Protein AF-A0A2D6D0C4-F1 (afdb_monomer_lite)

Structure (mmCIF, N/CA/C/O backbone):
data_AF-A0A2D6D0C4-F1
#
_entry.id   AF-A0A2D6D0C4-F1
#
loop_
_atom_site.group_PDB
_atom_site.id
_atom_site.type_symbol
_atom_site.label_atom_id
_atom_site.label_alt_id
_atom_site.label_comp_id
_atom_site.label_asym_id
_atom_site.label_entity_id
_atom_site.label_seq_id
_atom_site.pdbx_PDB_ins_code
_atom_site.Cartn_x
_atom_site.Cartn_y
_atom_site.Cartn_z
_atom_site.occupancy
_atom_site.B_iso_or_equiv
_atom_site.auth_seq_id
_atom_site.auth_comp_id
_atom_site.auth_asym_id
_atom_site.auth_atom_id
_atom_site.pdbx_PDB_model_num
ATOM 1 N N . TYR A 1 1 ? 7.886 -15.030 -20.365 1.00 55.47 1 TYR A N 1
ATOM 2 C CA . TYR A 1 1 ? 7.040 -13.820 -20.250 1.00 55.47 1 TYR A CA 1
ATOM 3 C C . TYR A 1 1 ? 5.553 -14.144 -20.067 1.00 55.47 1 TYR A C 1
ATOM 5 O O . TYR A 1 1 ? 5.010 -13.792 -19.03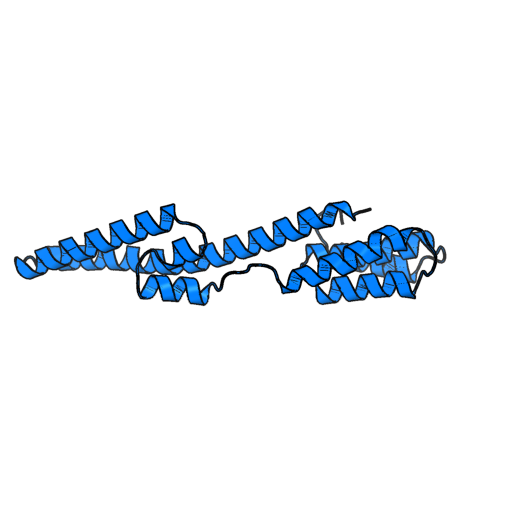0 1.00 55.47 1 TYR A O 1
ATOM 13 N N . ARG A 1 2 ? 4.890 -14.878 -20.984 1.00 70.38 2 ARG A N 1
ATOM 14 C CA . ARG A 1 2 ? 3.448 -15.230 -20.872 1.00 70.38 2 ARG A CA 1
ATOM 15 C C . ARG A 1 2 ? 3.051 -15.981 -19.589 1.00 70.38 2 ARG A C 1
ATOM 17 O O . ARG A 1 2 ? 1.933 -15.834 -19.118 1.00 70.38 2 ARG A O 1
ATOM 24 N N . LEU A 1 3 ? 3.984 -16.724 -18.994 1.00 75.19 3 LEU A N 1
ATOM 25 C CA . LEU A 1 3 ? 3.793 -17.438 -17.725 1.00 75.19 3 LEU A CA 1
ATOM 26 C C . LEU A 1 3 ? 3.877 -16.537 -16.477 1.00 75.19 3 LEU A C 1
ATOM 28 O O . LEU A 1 3 ? 3.871 -17.046 -15.364 1.00 75.19 3 LEU A O 1
ATOM 32 N N . ARG A 1 4 ? 4.003 -15.209 -16.638 1.00 78.62 4 ARG A N 1
ATOM 33 C CA . ARG A 1 4 ? 4.213 -14.223 -15.556 1.00 78.62 4 ARG A CA 1
ATOM 34 C C . ARG A 1 4 ? 5.47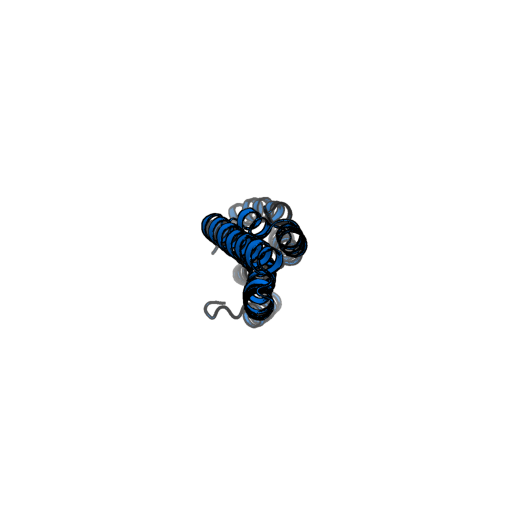4 -14.437 -14.706 1.00 78.62 4 ARG A C 1
ATOM 36 O O . ARG A 1 4 ? 5.708 -13.685 -13.764 1.00 78.62 4 ARG A O 1
ATOM 43 N N . ASP A 1 5 ? 6.331 -15.387 -15.073 1.00 84.88 5 ASP A N 1
ATOM 44 C CA . ASP A 1 5 ? 7.696 -15.468 -14.565 1.00 84.88 5 ASP A CA 1
ATOM 45 C C . ASP A 1 5 ? 8.572 -14.426 -15.272 1.00 84.88 5 ASP A C 1
ATOM 47 O O . ASP A 1 5 ? 9.200 -14.673 -16.308 1.00 84.88 5 ASP A O 1
ATOM 51 N N . TYR A 1 6 ? 8.552 -13.215 -14.724 1.00 85.50 6 TYR A N 1
ATOM 52 C CA . TYR A 1 6 ? 9.319 -12.087 -15.239 1.00 85.50 6 TYR A CA 1
ATOM 53 C C . TYR A 1 6 ? 10.813 -12.171 -14.896 1.00 85.50 6 TYR A C 1
ATOM 55 O O . TYR A 1 6 ? 11.609 -11.453 -15.498 1.00 85.50 6 TYR A O 1
ATOM 63 N N . VAL A 1 7 ? 11.221 -13.020 -13.946 1.00 77.69 7 VAL A N 1
ATOM 64 C CA . VAL A 1 7 ? 12.640 -13.176 -13.592 1.00 77.69 7 VAL A CA 1
ATOM 65 C C . VAL A 1 7 ? 13.321 -14.042 -14.641 1.00 77.69 7 VAL A C 1
ATOM 67 O O . VAL A 1 7 ? 14.257 -13.582 -15.295 1.00 77.69 7 VAL A O 1
ATOM 70 N N . THR A 1 8 ? 12.786 -15.238 -14.877 1.00 81.25 8 THR A N 1
ATOM 71 C CA . THR A 1 8 ? 13.298 -16.154 -15.901 1.00 81.25 8 THR A CA 1
ATOM 72 C C . THR A 1 8 ? 13.200 -15.529 -17.290 1.00 81.25 8 THR A C 1
ATOM 74 O O . THR A 1 8 ? 14.155 -15.579 -18.061 1.00 81.25 8 THR A O 1
ATOM 77 N N . ALA A 1 9 ? 12.091 -14.844 -17.592 1.00 80.31 9 ALA A N 1
ATOM 78 C CA . ALA A 1 9 ? 11.928 -14.154 -18.871 1.00 80.31 9 ALA A CA 1
ATOM 79 C C . ALA A 1 9 ? 12.965 -13.042 -19.092 1.00 80.31 9 ALA A C 1
ATOM 81 O O . ALA A 1 9 ? 13.477 -12.900 -20.199 1.00 80.31 9 ALA A O 1
ATOM 82 N N . ALA A 1 10 ? 13.304 -12.272 -18.051 1.00 77.62 10 ALA A N 1
ATOM 83 C CA . ALA A 1 10 ? 14.339 -11.246 -18.160 1.00 77.62 10 ALA A CA 1
ATOM 84 C C . ALA A 1 10 ? 15.726 -11.850 -18.431 1.00 77.62 10 ALA A C 1
ATOM 86 O O . ALA A 1 10 ? 16.501 -11.251 -19.176 1.00 77.62 10 ALA A O 1
ATOM 87 N N . GLY A 1 11 ? 16.018 -13.021 -17.851 1.00 75.56 11 GLY A N 1
ATOM 88 C CA . GLY A 1 11 ? 17.236 -13.787 -18.126 1.00 75.56 11 GLY A CA 1
ATOM 89 C C . GLY A 1 11 ? 17.297 -14.255 -19.579 1.00 75.56 11 GLY A C 1
ATOM 90 O O . GLY A 1 11 ? 18.221 -13.886 -20.296 1.00 75.56 11 GLY A O 1
ATOM 91 N N . GLN A 1 12 ? 16.250 -14.945 -20.043 1.00 83.38 12 GLN A N 1
ATOM 92 C CA . GLN A 1 12 ? 16.142 -15.439 -21.423 1.00 83.38 12 GLN A CA 1
ATOM 93 C C . GLN A 1 12 ? 16.292 -14.317 -22.454 1.00 83.38 12 GLN A C 1
ATOM 95 O O . GLN A 1 12 ? 17.002 -14.459 -23.445 1.00 83.38 12 GLN A O 1
ATOM 100 N N . TRP A 1 13 ? 15.665 -13.165 -22.214 1.00 81.75 13 TRP A N 1
ATOM 101 C CA . TRP A 1 13 ? 15.834 -12.008 -23.088 1.00 81.75 13 TRP A CA 1
ATOM 102 C C . TRP A 1 13 ? 17.245 -11.426 -23.045 1.00 81.75 13 TRP A C 1
ATOM 104 O O . TRP A 1 13 ? 17.742 -10.987 -24.075 1.00 81.75 13 TRP A O 1
ATOM 114 N N . GLY A 1 14 ? 17.914 -11.447 -21.891 1.00 73.88 14 GLY A N 1
ATOM 115 C CA . GLY A 1 14 ? 19.320 -11.052 -21.786 1.00 73.88 14 GLY A CA 1
ATOM 116 C C . GLY A 1 14 ? 20.257 -11.947 -22.599 1.00 73.88 14 GLY A C 1
ATOM 117 O O . GLY A 1 14 ? 21.252 -11.462 -23.135 1.00 73.88 14 GLY A O 1
ATOM 118 N N . ASP A 1 15 ? 19.937 -13.231 -22.732 1.00 78.25 15 ASP A N 1
ATOM 119 C CA . ASP A 1 15 ? 20.699 -14.162 -23.568 1.00 78.25 15 ASP A CA 1
ATOM 120 C C . ASP A 1 15 ? 20.459 -13.897 -25.058 1.00 78.25 15 ASP A C 1
ATOM 122 O O . ASP A 1 15 ? 21.405 -13.875 -25.843 1.00 78.25 15 ASP A O 1
ATOM 126 N N . VAL A 1 16 ? 19.216 -13.588 -25.443 1.00 79.62 16 VAL A N 1
ATOM 127 C CA . VAL A 1 16 ? 18.857 -13.206 -26.821 1.00 79.62 16 VAL A CA 1
ATOM 128 C C . VAL A 1 16 ? 19.556 -11.913 -27.248 1.00 79.62 16 VAL A C 1
ATOM 130 O O . VAL A 1 16 ? 20.140 -11.868 -28.325 1.00 79.62 16 VAL A O 1
ATOM 133 N N . VAL A 1 17 ? 19.575 -10.883 -26.394 1.00 79.88 17 VAL A N 1
ATOM 134 C CA . VAL A 1 17 ? 20.280 -9.616 -26.682 1.00 79.88 17 VAL A CA 1
ATOM 135 C C . VAL A 1 17 ? 21.773 -9.841 -26.952 1.00 79.88 17 VAL A C 1
ATOM 137 O O . VAL A 1 17 ? 22.360 -9.114 -27.744 1.00 79.88 17 VAL A O 1
ATOM 140 N N . ARG A 1 18 ? 22.396 -10.832 -26.300 1.00 77.56 18 ARG A N 1
ATOM 141 C CA . ARG A 1 18 ? 23.836 -11.118 -26.424 1.00 77.56 18 ARG A CA 1
ATOM 142 C C . ARG A 1 18 ? 24.198 -12.051 -27.579 1.00 77.56 18 ARG A C 1
ATOM 144 O O . ARG A 1 18 ? 25.353 -12.060 -27.984 1.00 77.56 18 ARG A O 1
ATOM 151 N N . SER A 1 19 ? 23.256 -12.866 -28.048 1.00 74.38 19 SER A N 1
ATOM 152 C CA . SER A 1 19 ? 23.515 -13.952 -29.007 1.00 74.38 19 SER A CA 1
ATOM 153 C C . SER A 1 19 ? 23.048 -13.655 -30.427 1.00 74.38 19 SER A C 1
ATOM 155 O O . SER A 1 19 ? 23.498 -14.314 -31.360 1.00 74.38 19 SER A O 1
ATOM 157 N N . VAL A 1 20 ? 22.137 -12.698 -30.608 1.00 74.38 20 VAL A N 1
ATOM 158 C CA . VAL A 1 20 ? 21.529 -12.437 -31.911 1.00 74.38 20 VAL A CA 1
ATOM 159 C C . VAL A 1 20 ? 22.242 -11.290 -32.625 1.00 74.38 20 VAL A C 1
ATOM 161 O O . VAL A 1 20 ? 22.230 -10.163 -32.147 1.00 74.38 20 VAL A O 1
ATOM 164 N N . GLU A 1 21 ? 22.796 -11.573 -33.808 1.00 66.00 21 GLU A N 1
ATOM 165 C CA . GLU A 1 21 ? 23.397 -10.566 -34.708 1.00 66.00 21 GLU A CA 1
ATOM 166 C C . GLU A 1 21 ? 22.353 -9.644 -35.353 1.00 66.00 21 GLU A C 1
ATOM 168 O O . GLU A 1 21 ? 22.665 -8.551 -35.817 1.00 66.00 21 GLU A O 1
ATOM 173 N N . ARG A 1 22 ? 21.088 -10.079 -35.397 1.00 70.38 22 ARG A N 1
ATOM 174 C CA . ARG A 1 22 ? 19.989 -9.270 -35.920 1.00 70.38 22 ARG A CA 1
ATOM 175 C C . ARG A 1 22 ? 19.495 -8.252 -34.888 1.00 70.38 22 ARG A C 1
ATOM 177 O O . ARG A 1 22 ? 18.797 -8.587 -33.927 1.00 70.38 22 ARG A O 1
ATOM 184 N N . ASP A 1 23 ? 19.756 -6.984 -35.177 1.00 74.81 23 ASP A N 1
ATOM 185 C CA . ASP A 1 23 ? 19.384 -5.849 -34.327 1.00 74.81 23 ASP A CA 1
ATOM 186 C C . ASP A 1 23 ? 17.880 -5.734 -34.016 1.00 74.81 23 ASP A C 1
ATOM 188 O O . ASP A 1 23 ? 17.505 -5.123 -33.022 1.00 74.81 23 ASP A O 1
ATOM 192 N N . ASP A 1 24 ? 16.976 -6.248 -34.859 1.00 77.00 24 ASP A N 1
ATOM 193 C CA . ASP A 1 24 ? 15.519 -6.202 -34.618 1.00 77.00 24 ASP A CA 1
ATOM 194 C C . ASP A 1 24 ? 15.081 -7.111 -33.463 1.00 77.00 24 ASP A C 1
ATOM 196 O O . ASP A 1 24 ? 14.342 -6.684 -32.572 1.00 77.00 24 ASP A O 1
ATOM 200 N N . ILE A 1 25 ? 15.595 -8.338 -33.429 1.00 81.62 25 ILE A N 1
ATOM 201 C CA . ILE A 1 25 ? 15.319 -9.303 -32.362 1.00 81.62 25 ILE A CA 1
ATOM 202 C C . ILE A 1 25 ? 16.002 -8.867 -31.060 1.00 81.62 25 ILE A C 1
ATOM 204 O O . ILE A 1 25 ? 15.377 -8.906 -29.996 1.00 81.62 25 ILE A O 1
ATOM 208 N N . ALA A 1 26 ? 17.253 -8.399 -31.135 1.00 83.94 26 ALA A N 1
ATOM 209 C CA . ALA A 1 26 ? 17.975 -7.879 -29.975 1.00 83.94 26 ALA A CA 1
ATOM 210 C C . ALA A 1 26 ? 17.254 -6.664 -29.360 1.00 83.94 26 ALA A C 1
ATOM 212 O O . ALA A 1 26 ? 17.079 -6.582 -28.142 1.00 83.94 26 ALA A O 1
ATOM 213 N N . GLN A 1 27 ? 16.735 -5.760 -30.194 1.00 84.06 27 GLN A N 1
ATOM 214 C CA . GLN A 1 27 ? 15.955 -4.614 -29.739 1.00 84.06 27 GLN A CA 1
ATOM 215 C C . GLN A 1 27 ? 14.645 -5.029 -29.050 1.00 84.06 27 GLN A C 1
ATOM 217 O O . GLN A 1 27 ? 14.334 -4.519 -27.968 1.00 84.06 27 GLN A O 1
ATOM 222 N N . ALA A 1 28 ? 13.883 -5.956 -29.638 1.00 85.06 28 ALA A N 1
ATOM 223 C CA . ALA A 1 28 ? 12.642 -6.457 -29.044 1.00 85.06 28 ALA A CA 1
ATOM 224 C C . ALA A 1 28 ? 12.893 -7.162 -27.699 1.00 85.06 28 ALA A C 1
ATOM 226 O O . ALA A 1 28 ? 12.157 -6.947 -26.735 1.00 85.06 28 ALA A O 1
ATOM 227 N N . ALA A 1 29 ? 13.970 -7.944 -27.597 1.00 87.44 29 ALA A N 1
ATOM 228 C CA . ALA A 1 29 ? 14.370 -8.594 -26.354 1.00 87.44 29 ALA A CA 1
ATOM 229 C C . ALA A 1 29 ? 14.765 -7.572 -25.271 1.00 87.44 29 ALA A C 1
ATOM 231 O O . ALA A 1 29 ? 14.336 -7.688 -24.121 1.00 87.44 29 ALA A O 1
ATOM 232 N N . GLN A 1 30 ? 15.511 -6.525 -25.633 1.00 89.19 30 GLN A N 1
ATOM 233 C CA . GLN A 1 30 ? 15.880 -5.448 -24.711 1.00 89.19 30 GLN A CA 1
ATOM 234 C C . GLN A 1 30 ? 14.649 -4.656 -24.229 1.00 89.19 30 GLN A C 1
ATOM 236 O O . GLN A 1 30 ? 14.553 -4.325 -23.045 1.00 89.19 30 GLN A O 1
ATOM 241 N N . TYR A 1 31 ? 13.669 -4.422 -25.107 1.00 90.31 31 TYR A N 1
ATOM 242 C CA . TYR A 1 31 ? 12.378 -3.843 -24.725 1.00 90.31 31 TYR A CA 1
ATOM 243 C C . TYR A 1 31 ? 11.584 -4.769 -23.793 1.00 90.31 31 TYR A C 1
ATOM 245 O O . TYR A 1 31 ? 11.045 -4.324 -22.779 1.00 90.31 31 TYR A O 1
ATOM 253 N N . GLY A 1 32 ? 11.601 -6.077 -24.058 1.00 90.19 32 GLY A N 1
ATOM 254 C CA . GLY A 1 32 ? 11.069 -7.091 -23.153 1.00 90.19 32 GLY A CA 1
ATOM 255 C C . GLY A 1 32 ? 1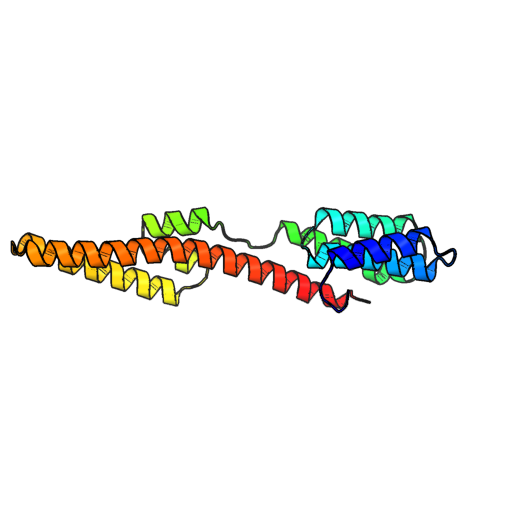1.665 -6.971 -21.748 1.00 90.19 32 GLY A C 1
ATOM 256 O O . GLY A 1 32 ? 10.929 -6.882 -20.765 1.00 90.19 32 GLY A O 1
ATOM 257 N N . ARG A 1 33 ? 12.994 -6.880 -21.611 1.00 91.50 33 ARG A N 1
ATOM 258 C CA . ARG A 1 33 ? 13.646 -6.738 -20.291 1.00 91.50 33 ARG A CA 1
ATOM 259 C C . ARG A 1 33 ? 13.102 -5.548 -19.493 1.00 91.50 33 ARG A C 1
ATOM 261 O O . ARG A 1 33 ? 12.888 -5.686 -18.285 1.00 91.50 33 ARG A O 1
ATOM 268 N N . ALA A 1 34 ? 12.806 -4.428 -20.157 1.00 93.06 34 ALA A N 1
ATOM 269 C CA . ALA A 1 34 ? 12.131 -3.299 -19.522 1.00 93.06 34 ALA A CA 1
ATOM 270 C C . ALA A 1 34 ? 10.726 -3.674 -19.020 1.00 93.06 34 ALA A C 1
ATOM 272 O O . ALA A 1 34 ? 10.413 -3.419 -17.857 1.00 93.06 34 ALA A O 1
ATOM 273 N N . TRP A 1 35 ? 9.911 -4.352 -19.832 1.00 93.94 35 TRP A N 1
ATOM 274 C CA . TRP A 1 35 ? 8.591 -4.854 -19.427 1.00 93.94 35 TRP A CA 1
ATOM 275 C C . TRP A 1 35 ? 8.638 -5.812 -18.240 1.00 93.94 35 TRP A C 1
ATOM 277 O O . TRP A 1 35 ? 7.831 -5.698 -17.317 1.00 93.94 35 TRP A O 1
ATOM 287 N N . CYS A 1 36 ? 9.626 -6.703 -18.186 1.00 93.12 36 CYS A N 1
ATOM 288 C CA . CYS A 1 36 ? 9.848 -7.537 -17.007 1.00 93.12 36 CYS A CA 1
ATOM 289 C C . CYS A 1 36 ? 10.082 -6.700 -15.742 1.00 93.12 36 CYS A C 1
ATOM 291 O O . CYS A 1 36 ? 9.507 -6.994 -14.692 1.00 93.12 36 CYS A O 1
ATOM 293 N N . ALA A 1 37 ? 10.890 -5.641 -15.828 1.00 93.94 37 ALA A N 1
ATOM 294 C CA . ALA A 1 37 ? 11.108 -4.735 -14.704 1.00 93.94 37 ALA A CA 1
ATOM 295 C C . ALA A 1 37 ? 9.835 -3.946 -14.332 1.00 93.94 37 ALA A C 1
ATOM 297 O O . ALA A 1 37 ? 9.566 -3.767 -13.142 1.00 93.94 37 ALA A O 1
ATOM 298 N N . ILE A 1 38 ? 9.014 -3.540 -15.312 1.00 94.94 38 ILE A N 1
ATOM 299 C CA . ILE A 1 38 ? 7.712 -2.877 -15.096 1.00 94.94 38 ILE A CA 1
ATOM 300 C C . ILE A 1 38 ? 6.759 -3.788 -14.317 1.00 94.94 38 ILE A C 1
ATOM 302 O O . ILE A 1 38 ? 6.228 -3.378 -13.285 1.00 94.94 38 ILE A O 1
ATOM 306 N N . HIS A 1 39 ? 6.582 -5.043 -14.739 1.00 93.19 39 HIS A N 1
ATOM 307 C CA . HIS A 1 39 ? 5.698 -5.980 -14.035 1.00 93.19 39 HIS A CA 1
ATOM 308 C C . HIS A 1 39 ? 6.197 -6.338 -12.634 1.00 93.19 39 HIS A C 1
ATOM 310 O O . HIS A 1 39 ? 5.395 -6.571 -11.729 1.00 93.19 39 HIS A O 1
ATOM 316 N N . ARG A 1 40 ? 7.518 -6.321 -12.428 1.00 93.31 40 ARG A N 1
ATOM 317 C CA . ARG A 1 40 ? 8.148 -6.456 -11.105 1.00 93.31 40 ARG A CA 1
ATOM 318 C C . ARG A 1 40 ? 8.136 -5.161 -10.292 1.00 93.31 40 ARG A C 1
ATOM 320 O O . ARG A 1 40 ? 8.571 -5.171 -9.143 1.00 93.31 40 ARG A O 1
ATOM 327 N N . ARG A 1 41 ? 7.636 -4.057 -10.861 1.00 93.50 41 ARG A N 1
ATOM 328 C CA . ARG A 1 41 ? 7.530 -2.724 -10.241 1.00 93.50 41 ARG A CA 1
ATOM 329 C C . ARG A 1 41 ? 8.871 -2.131 -9.832 1.00 93.50 41 ARG A C 1
ATOM 331 O O . ARG A 1 41 ? 8.965 -1.326 -8.905 1.00 93.50 41 ARG A O 1
ATOM 338 N N . GLN A 1 42 ? 9.914 -2.534 -10.542 1.00 94.25 42 GLN A N 1
ATOM 339 C CA . GLN A 1 42 ? 11.271 -2.036 -10.392 1.00 94.25 42 GLN A CA 1
ATOM 340 C C . GLN A 1 42 ? 11.434 -0.815 -11.299 1.00 94.25 42 GLN A C 1
ATOM 342 O O . GLN A 1 42 ? 12.122 -0.870 -12.315 1.00 94.25 42 GLN A O 1
ATOM 347 N N . TRP A 1 43 ? 10.755 0.285 -10.958 1.00 94.25 43 TRP A N 1
ATOM 348 C CA . TRP A 1 43 ? 10.675 1.484 -11.806 1.00 94.25 43 TRP A CA 1
ATOM 349 C C . TRP A 1 43 ? 12.040 2.052 -12.212 1.00 94.25 43 TRP A C 1
ATOM 351 O O . TRP A 1 43 ? 12.205 2.356 -13.393 1.00 94.25 43 TRP A O 1
ATOM 361 N N . PRO A 1 44 ? 13.044 2.155 -11.314 1.00 94.38 44 PRO A N 1
ATOM 362 C CA . PRO A 1 44 ? 14.376 2.605 -11.708 1.00 94.38 44 PRO A CA 1
ATOM 363 C C . PRO A 1 44 ? 15.004 1.685 -12.758 1.00 94.38 44 PRO A C 1
ATOM 365 O O . PRO A 1 44 ? 15.419 2.161 -13.809 1.00 94.38 44 PRO A O 1
ATOM 368 N N . SER A 1 45 ? 14.983 0.368 -12.527 1.00 93.31 45 SER A N 1
ATOM 369 C CA . SER A 1 45 ? 15.516 -0.622 -13.468 1.00 93.31 45 SER A CA 1
ATOM 370 C C . SER A 1 45 ? 14.787 -0.587 -14.810 1.00 93.31 45 SER A C 1
ATOM 372 O O . SER A 1 45 ? 15.436 -0.596 -15.846 1.00 93.31 45 SER A O 1
ATOM 374 N N . ALA A 1 46 ? 13.456 -0.469 -14.811 1.00 94.69 46 ALA A N 1
ATOM 375 C CA . ALA A 1 46 ? 12.669 -0.344 -16.036 1.00 94.69 46 ALA A CA 1
ATOM 376 C C . ALA A 1 46 ? 13.088 0.878 -16.863 1.00 94.69 46 ALA A C 1
ATOM 378 O O . ALA A 1 46 ? 13.281 0.772 -18.072 1.00 94.69 46 ALA A O 1
ATOM 379 N N . ARG A 1 47 ? 13.285 2.032 -16.211 1.00 94.56 47 ARG A N 1
ATOM 380 C CA . ARG A 1 47 ? 13.747 3.256 -16.879 1.00 94.56 47 ARG A CA 1
ATOM 381 C C . ARG A 1 47 ? 15.155 3.098 -17.452 1.00 94.56 47 ARG A C 1
ATOM 383 O O . ARG A 1 47 ? 15.389 3.548 -18.568 1.00 94.56 47 ARG A O 1
ATOM 390 N N . GLU A 1 48 ? 16.067 2.452 -16.730 1.00 93.75 48 GLU A N 1
ATOM 391 C CA . GLU A 1 48 ? 17.419 2.175 -17.233 1.00 93.75 48 GLU A CA 1
ATOM 392 C C . GLU A 1 48 ? 17.408 1.222 -18.435 1.00 93.75 48 GLU A C 1
ATOM 394 O O . GLU A 1 48 ? 18.079 1.484 -19.433 1.00 93.75 48 GLU A O 1
ATOM 399 N N . GLU A 1 49 ? 16.598 0.159 -18.401 1.00 91.75 49 GLU A N 1
ATOM 400 C CA . GLU A 1 49 ? 16.477 -0.750 -19.546 1.00 91.75 49 GLU A CA 1
ATOM 401 C C . GLU A 1 49 ? 15.862 -0.058 -20.775 1.00 91.75 49 GLU A C 1
ATOM 403 O O . GLU A 1 49 ? 16.319 -0.308 -21.889 1.00 91.75 49 GLU A O 1
ATOM 408 N N . LEU A 1 50 ? 14.905 0.864 -20.595 1.00 91.50 50 LEU A N 1
ATOM 409 C CA . LEU A 1 50 ? 14.362 1.682 -21.691 1.00 91.50 50 LEU A CA 1
ATOM 410 C C . LEU A 1 50 ? 15.384 2.670 -22.258 1.00 91.50 50 LEU A C 1
ATOM 412 O O . LEU A 1 50 ? 15.481 2.806 -23.474 1.00 91.50 50 LEU A O 1
ATOM 416 N N . LYS A 1 51 ? 16.183 3.328 -21.407 1.00 91.38 51 LYS A N 1
ATOM 417 C CA . LYS A 1 51 ? 17.287 4.182 -21.877 1.00 91.38 51 LYS A CA 1
ATOM 418 C C . LYS A 1 51 ? 18.285 3.378 -22.710 1.00 91.38 51 LYS A C 1
ATOM 420 O O . LYS A 1 51 ? 18.732 3.861 -23.746 1.00 91.38 51 LYS A O 1
ATOM 425 N N . ARG A 1 52 ? 18.588 2.136 -22.305 1.00 89.38 52 ARG A N 1
ATOM 426 C CA . ARG A 1 52 ? 19.423 1.217 -23.093 1.00 89.38 52 ARG A CA 1
ATOM 427 C C . ARG A 1 52 ? 18.823 0.904 -24.464 1.00 89.38 52 ARG A C 1
ATOM 429 O O . ARG A 1 52 ? 19.583 0.860 -25.422 1.00 89.38 52 ARG A O 1
ATOM 436 N N . VAL A 1 53 ? 17.498 0.749 -24.590 1.00 88.19 53 VAL A N 1
ATOM 437 C CA . VAL A 1 53 ? 16.850 0.577 -25.910 1.00 88.19 53 VAL A CA 1
ATOM 438 C C . VAL A 1 53 ? 17.157 1.768 -26.823 1.00 88.19 53 VAL A C 1
ATOM 440 O O . VAL A 1 53 ? 17.537 1.564 -27.971 1.00 88.19 53 VAL A O 1
ATOM 443 N N . THR A 1 54 ? 17.027 3.001 -26.320 1.00 85.81 54 THR A N 1
ATOM 444 C CA . THR A 1 54 ? 17.288 4.218 -27.111 1.00 85.81 54 THR A CA 1
ATOM 445 C C . THR A 1 54 ? 18.768 4.383 -27.468 1.00 85.81 54 THR A C 1
ATOM 447 O O . THR A 1 54 ? 19.076 4.847 -28.561 1.00 85.81 54 THR A O 1
ATOM 450 N N . LEU A 1 55 ? 19.681 4.006 -26.567 1.00 85.94 55 LEU A N 1
ATOM 451 C CA . LEU A 1 55 ? 21.128 4.128 -26.781 1.00 85.94 55 LEU A CA 1
ATOM 452 C C . LEU A 1 55 ? 21.685 3.072 -27.742 1.00 85.94 55 LEU A C 1
ATOM 454 O O . LEU A 1 55 ? 22.511 3.400 -28.586 1.00 85.94 55 LEU A O 1
ATOM 458 N N . LEU A 1 56 ? 21.254 1.815 -27.602 1.00 84.12 56 LEU A N 1
ATOM 459 C CA . LEU A 1 56 ? 21.773 0.697 -28.397 1.00 84.12 56 LEU A CA 1
ATOM 460 C C . LEU A 1 56 ? 21.159 0.637 -29.800 1.00 84.12 56 LEU A C 1
ATOM 462 O O . LEU A 1 56 ? 21.784 0.107 -30.710 1.00 84.12 56 LEU A O 1
ATOM 466 N N . PHE A 1 57 ? 19.952 1.180 -29.985 1.00 82.75 57 PHE A N 1
ATOM 467 C CA . PHE A 1 57 ? 19.200 1.057 -31.236 1.00 82.75 57 PHE A CA 1
ATOM 468 C C . PHE A 1 57 ? 18.603 2.407 -31.692 1.00 82.75 57 PHE A C 1
ATOM 470 O O . PHE A 1 57 ? 17.372 2.553 -31.733 1.00 82.75 57 PHE A O 1
ATOM 477 N N . PRO A 1 58 ? 19.440 3.415 -32.013 1.00 74.81 58 PRO A N 1
ATOM 478 C CA . PRO A 1 58 ? 18.972 4.735 -32.432 1.00 74.81 58 PRO A CA 1
ATOM 479 C C . PRO A 1 58 ? 18.241 4.686 -33.789 1.00 74.81 58 PRO A C 1
ATOM 481 O O . PRO A 1 58 ? 18.646 3.975 -34.704 1.00 74.81 58 PRO A O 1
ATOM 484 N N . GLY A 1 59 ? 17.166 5.470 -33.942 1.00 66.56 59 GLY A N 1
ATOM 485 C CA . GLY A 1 59 ? 16.543 5.745 -35.250 1.00 66.56 59 GLY A CA 1
ATOM 486 C C . GLY A 1 59 ? 15.464 4.771 -35.750 1.00 66.56 59 GLY A C 1
ATOM 487 O O . GLY A 1 59 ? 14.971 4.955 -36.860 1.00 66.56 59 GLY A O 1
ATOM 488 N N . ARG A 1 60 ? 15.045 3.768 -34.965 1.00 62.78 60 ARG A N 1
ATOM 489 C CA . ARG A 1 60 ? 13.902 2.891 -35.312 1.00 62.78 60 ARG A CA 1
ATOM 490 C C . ARG A 1 60 ? 12.581 3.343 -34.674 1.00 62.78 60 ARG A C 1
ATOM 492 O O . ARG A 1 60 ? 12.574 4.041 -33.663 1.00 62.78 60 ARG A O 1
ATOM 499 N N . ASP A 1 61 ? 11.466 2.861 -35.234 1.00 58.78 61 ASP A N 1
ATOM 500 C CA . ASP A 1 61 ? 10.053 3.125 -34.871 1.00 58.78 61 ASP A CA 1
ATOM 501 C C . ASP A 1 61 ? 9.741 3.010 -33.352 1.00 58.78 61 ASP A C 1
ATOM 503 O O . ASP A 1 61 ? 8.788 3.605 -32.848 1.00 58.78 61 ASP A O 1
ATOM 507 N N . ASN A 1 62 ? 10.600 2.326 -32.583 1.00 62.12 62 ASN A N 1
ATOM 508 C CA . ASN A 1 62 ? 10.554 2.245 -31.119 1.00 62.12 62 ASN A CA 1
ATOM 509 C C . ASN A 1 62 ? 10.603 3.594 -30.398 1.00 62.12 62 ASN A C 1
ATOM 511 O O . ASN A 1 62 ? 10.041 3.704 -29.305 1.00 62.12 62 ASN A O 1
ATOM 515 N N . ASP A 1 63 ? 11.210 4.630 -30.984 1.00 66.38 63 ASP A N 1
ATOM 516 C CA . ASP A 1 63 ? 11.242 5.965 -30.373 1.00 66.38 63 ASP A CA 1
ATOM 517 C C . ASP A 1 63 ? 9.814 6.491 -30.090 1.00 66.38 63 ASP A C 1
ATOM 519 O O . ASP A 1 63 ? 9.595 7.220 -29.118 1.00 66.38 63 ASP A O 1
ATOM 523 N N . ARG A 1 64 ? 8.813 6.033 -30.865 1.00 78.25 64 ARG A N 1
ATOM 524 C CA . ARG A 1 64 ? 7.396 6.393 -30.695 1.00 78.25 64 ARG A CA 1
ATOM 525 C C . ARG A 1 64 ? 6.734 5.779 -29.459 1.00 78.25 64 ARG A C 1
ATOM 527 O O . ARG A 1 64 ? 5.835 6.408 -28.915 1.00 78.25 64 ARG A O 1
ATOM 534 N N . ARG A 1 65 ? 7.153 4.589 -28.998 1.00 84.56 65 ARG A N 1
ATOM 535 C CA . ARG A 1 65 ? 6.592 3.922 -27.795 1.00 84.56 65 ARG A CA 1
ATOM 536 C C . ARG A 1 65 ? 7.477 4.101 -26.560 1.00 84.56 65 ARG A C 1
ATOM 538 O O . ARG A 1 65 ? 6.972 4.344 -25.466 1.00 84.56 65 ARG A O 1
ATOM 545 N N . VAL A 1 66 ? 8.799 4.048 -26.733 1.00 88.56 66 VAL A N 1
ATOM 546 C CA . VAL A 1 66 ? 9.782 4.110 -25.640 1.00 88.56 66 VAL A CA 1
ATOM 547 C C . VAL A 1 66 ? 9.769 5.471 -24.949 1.00 88.56 66 VAL A C 1
ATOM 549 O O . VAL A 1 66 ? 9.736 5.527 -23.720 1.00 88.56 66 VAL A O 1
ATOM 552 N N . ARG A 1 67 ? 9.754 6.577 -25.707 1.00 88.44 67 ARG A N 1
ATOM 553 C CA . ARG A 1 67 ? 9.744 7.932 -25.130 1.00 88.44 67 ARG A CA 1
ATOM 554 C C . ARG A 1 67 ? 8.509 8.214 -24.266 1.00 88.44 67 ARG A C 1
ATOM 556 O O . ARG A 1 67 ? 8.705 8.635 -23.121 1.00 88.44 67 ARG A O 1
ATOM 563 N N . PRO A 1 68 ? 7.263 7.989 -24.734 1.00 91.44 68 PRO A N 1
ATOM 564 C CA . PRO A 1 68 ? 6.092 8.224 -23.894 1.00 91.44 68 PRO A CA 1
ATOM 565 C C . PRO A 1 68 ? 6.007 7.239 -22.722 1.00 91.44 68 PRO A C 1
ATOM 567 O O . PRO A 1 68 ? 5.640 7.658 -21.627 1.00 91.44 68 PRO A O 1
ATOM 570 N N . LEU A 1 69 ? 6.425 5.976 -22.885 1.00 93.44 69 LEU A N 1
ATOM 571 C CA . LEU A 1 69 ? 6.498 5.024 -21.771 1.00 93.44 69 LEU A CA 1
ATOM 572 C C . LEU A 1 69 ? 7.504 5.469 -20.696 1.00 93.44 69 LEU A C 1
ATOM 574 O O . LEU A 1 69 ? 7.195 5.443 -19.504 1.00 93.44 69 LEU A O 1
ATOM 578 N N . LEU A 1 70 ? 8.693 5.929 -21.100 1.00 92.31 70 LEU A N 1
ATOM 579 C CA . LEU A 1 70 ? 9.709 6.461 -20.191 1.00 92.31 70 LEU A CA 1
ATOM 580 C C . LEU A 1 70 ? 9.210 7.713 -19.454 1.00 92.31 70 LEU A C 1
ATOM 582 O O . LEU A 1 70 ? 9.499 7.883 -18.268 1.00 92.31 70 LEU A O 1
ATOM 586 N N . ALA A 1 71 ? 8.463 8.585 -20.140 1.00 91.56 71 ALA A N 1
ATOM 587 C CA . ALA A 1 71 ? 7.833 9.753 -19.532 1.00 91.56 71 ALA A CA 1
ATOM 588 C C . ALA A 1 71 ? 6.766 9.351 -18.502 1.00 91.56 71 ALA A C 1
ATOM 590 O O . ALA A 1 71 ? 6.796 9.847 -17.375 1.00 91.56 71 ALA A O 1
ATOM 591 N N . GLU A 1 72 ? 5.889 8.403 -18.841 1.00 94.19 72 GLU A N 1
ATOM 592 C CA . GLU A 1 72 ? 4.845 7.916 -17.936 1.00 94.19 72 GLU A CA 1
ATOM 593 C C . GLU A 1 72 ? 5.447 7.228 -16.699 1.00 94.19 72 GLU A C 1
ATOM 595 O O . GLU A 1 72 ? 5.005 7.471 -15.579 1.00 94.19 72 GLU A O 1
ATOM 600 N N . LEU A 1 73 ? 6.532 6.457 -16.856 1.00 94.06 73 LEU A N 1
ATOM 601 C CA . LEU A 1 73 ? 7.243 5.803 -15.748 1.00 94.06 73 LEU A CA 1
ATOM 602 C C . LEU A 1 73 ? 7.844 6.770 -14.720 1.00 94.06 73 LEU A C 1
ATOM 604 O O . LEU A 1 73 ? 8.145 6.348 -13.602 1.00 94.06 73 LEU A O 1
ATOM 608 N N . ARG A 1 74 ? 8.030 8.055 -15.046 1.00 91.75 74 ARG A N 1
ATOM 609 C CA . ARG A 1 74 ? 8.419 9.066 -14.044 1.00 91.75 74 ARG A CA 1
ATOM 610 C C . ARG A 1 74 ? 7.286 9.355 -13.058 1.00 91.75 74 ARG A C 1
ATOM 612 O O . ARG A 1 74 ? 7.547 9.711 -11.916 1.00 91.75 74 ARG A O 1
ATOM 619 N N . ARG A 1 75 ? 6.030 9.139 -13.460 1.00 93.19 75 ARG A N 1
ATOM 620 C CA . ARG A 1 75 ? 4.858 9.309 -12.587 1.00 93.19 75 ARG A CA 1
ATOM 621 C C . ARG A 1 75 ? 4.744 8.211 -11.532 1.00 93.19 75 ARG A C 1
ATOM 623 O O . ARG A 1 75 ? 4.030 8.401 -10.553 1.00 93.19 75 ARG A O 1
ATOM 630 N N . ALA A 1 76 ? 5.474 7.103 -11.690 1.00 93.12 76 ALA A N 1
ATOM 631 C CA . ALA A 1 76 ? 5.508 6.012 -10.718 1.00 93.12 76 ALA A CA 1
ATOM 632 C C . ALA A 1 76 ? 5.970 6.474 -9.321 1.00 93.12 76 ALA A C 1
ATOM 634 O O . ALA A 1 76 ? 5.510 5.941 -8.311 1.00 93.12 76 ALA A O 1
ATOM 635 N N . ASP A 1 77 ? 6.848 7.481 -9.265 1.00 89.62 77 ASP A N 1
ATOM 636 C CA . ASP A 1 77 ? 7.373 8.044 -8.015 1.00 89.62 77 ASP A CA 1
ATOM 637 C C . ASP A 1 77 ? 6.336 8.933 -7.297 1.00 89.62 77 ASP A C 1
ATOM 639 O O . ASP A 1 77 ? 6.391 9.103 -6.083 1.00 89.62 77 ASP A O 1
ATOM 643 N N . ALA A 1 78 ? 5.340 9.437 -8.033 1.00 92.31 78 ALA A N 1
ATOM 644 C CA . ALA A 1 78 ? 4.256 10.281 -7.530 1.00 92.31 78 ALA A CA 1
ATOM 645 C C . ALA A 1 78 ? 2.929 9.517 -7.352 1.00 92.31 78 ALA A C 1
ATOM 647 O O . ALA A 1 78 ? 1.862 10.132 -7.263 1.00 92.31 78 ALA A O 1
ATOM 648 N N . LEU A 1 79 ? 2.961 8.178 -7.322 1.00 94.25 79 LEU A N 1
ATOM 649 C CA . LEU A 1 79 ? 1.752 7.390 -7.093 1.00 94.25 79 LEU A CA 1
ATOM 650 C C . LEU A 1 79 ? 1.129 7.750 -5.732 1.00 94.25 79 LEU A C 1
ATOM 652 O O . LEU A 1 79 ? 1.855 7.869 -4.742 1.00 94.25 79 LEU A O 1
ATOM 656 N N . PRO A 1 80 ? -0.210 7.877 -5.644 1.00 94.25 80 PRO A N 1
ATOM 657 C CA . PRO A 1 80 ? -0.911 8.300 -4.431 1.00 94.25 80 PRO A CA 1
ATOM 658 C C . PRO A 1 80 ? -0.987 7.165 -3.394 1.00 94.25 80 PRO A C 1
ATOM 660 O O . PRO A 1 80 ? -2.062 6.647 -3.067 1.00 94.25 80 PRO A O 1
ATOM 663 N N . LEU A 1 81 ? 0.175 6.757 -2.888 1.00 95.62 81 LEU A N 1
ATOM 664 C CA . LEU A 1 81 ? 0.328 5.708 -1.892 1.00 95.62 81 LEU A CA 1
ATOM 665 C C . LEU A 1 81 ? -0.011 6.237 -0.496 1.00 95.62 81 LEU A C 1
ATOM 667 O O . LEU A 1 81 ? 0.205 7.399 -0.158 1.00 95.62 81 LEU A O 1
ATOM 671 N N . ARG A 1 82 ? -0.562 5.358 0.333 1.00 96.25 82 ARG A N 1
ATOM 672 C CA . ARG A 1 82 ? -0.941 5.635 1.720 1.00 96.25 82 ARG A CA 1
ATOM 673 C C . ARG A 1 82 ? 0.017 4.920 2.662 1.00 96.25 82 ARG A C 1
ATOM 675 O O . ARG A 1 82 ? 0.401 3.785 2.397 1.00 96.25 82 ARG A O 1
ATOM 682 N N . SER A 1 83 ? 0.399 5.561 3.764 1.00 97.75 83 SER A N 1
ATOM 683 C CA . SER A 1 83 ? 1.309 4.956 4.744 1.00 97.75 83 SER A CA 1
ATOM 684 C C . SER A 1 83 ? 0.566 3.921 5.605 1.00 97.75 83 SER A C 1
ATOM 686 O O . SER A 1 83 ? -0.377 4.299 6.309 1.00 97.75 83 SER A O 1
ATOM 688 N N . PRO A 1 84 ? 0.966 2.631 5.598 1.00 97.62 84 PRO A N 1
ATOM 689 C CA . PRO A 1 84 ? 0.344 1.609 6.444 1.00 97.62 84 PRO A CA 1
ATOM 690 C C . PRO A 1 84 ? 0.541 1.880 7.935 1.00 97.62 84 PRO A C 1
ATOM 692 O O . PRO A 1 84 ? -0.397 1.754 8.723 1.00 97.62 84 PRO A O 1
ATOM 695 N N . THR A 1 85 ? 1.728 2.357 8.311 1.00 97.69 85 THR A N 1
ATOM 696 C CA . THR A 1 85 ? 2.051 2.749 9.685 1.00 97.69 85 THR A CA 1
ATOM 697 C C . THR A 1 85 ? 1.189 3.923 10.145 1.00 97.69 85 THR A C 1
ATOM 699 O O . THR A 1 85 ? 0.666 3.896 11.258 1.00 97.69 85 THR A O 1
ATOM 702 N N . ALA A 1 86 ? 0.971 4.927 9.287 1.00 97.38 86 ALA A N 1
ATOM 703 C CA . ALA A 1 86 ? 0.081 6.040 9.614 1.00 97.38 86 ALA A CA 1
ATOM 704 C C . ALA A 1 86 ? -1.371 5.568 9.784 1.00 97.38 86 ALA A C 1
ATOM 706 O O . ALA A 1 86 ? -2.011 5.921 10.771 1.00 97.38 86 ALA A O 1
ATOM 707 N N . ALA A 1 87 ? -1.871 4.710 8.885 1.00 97.69 87 ALA A N 1
ATOM 708 C CA . ALA A 1 87 ? -3.211 4.128 8.995 1.00 97.69 87 ALA A CA 1
ATOM 709 C C . ALA A 1 87 ? -3.396 3.378 10.327 1.00 97.69 87 ALA A C 1
ATOM 711 O O . ALA A 1 87 ? -4.400 3.537 11.028 1.00 97.69 87 ALA A O 1
ATOM 712 N N . LYS A 1 88 ? -2.392 2.594 10.721 1.00 97.62 88 LYS A N 1
ATOM 713 C CA . LYS A 1 88 ? -2.367 1.897 12.005 1.00 97.62 88 LYS A CA 1
ATOM 714 C C . LYS A 1 88 ? -2.474 2.875 13.175 1.00 97.62 88 LYS A C 1
ATOM 716 O O . LYS A 1 88 ? -3.342 2.699 14.022 1.00 97.62 88 LYS A O 1
ATOM 721 N N . TRP A 1 89 ? -1.632 3.909 13.207 1.00 98.06 89 TRP A N 1
ATOM 722 C CA . TRP A 1 89 ? -1.615 4.896 14.291 1.00 98.06 89 TRP A CA 1
ATOM 723 C C . TRP A 1 89 ? -2.889 5.727 14.379 1.00 98.06 89 TRP A C 1
ATOM 725 O O . TRP A 1 89 ? -3.396 5.928 15.479 1.00 98.06 89 TRP A O 1
ATOM 735 N N . MET A 1 90 ? -3.464 6.122 13.244 1.00 97.19 90 MET A N 1
ATOM 736 C CA . MET A 1 90 ? -4.771 6.781 13.221 1.00 97.19 90 MET A CA 1
ATOM 737 C C . MET A 1 90 ? -5.839 5.910 13.886 1.00 97.19 90 MET A C 1
ATOM 739 O O . MET A 1 90 ? -6.612 6.413 14.689 1.00 97.19 90 MET A O 1
ATOM 743 N N . SER A 1 91 ? -5.844 4.600 13.615 1.00 96.69 91 SER A N 1
ATOM 744 C CA . SER A 1 91 ? -6.794 3.668 14.247 1.00 96.69 91 SER A CA 1
ATOM 745 C C . SER A 1 91 ? -6.488 3.375 15.715 1.00 96.69 91 SER A C 1
ATOM 747 O O . SER A 1 91 ? -7.387 2.962 16.439 1.00 96.69 91 SER A O 1
ATOM 749 N N . THR A 1 92 ? -5.243 3.578 16.159 1.00 94.75 92 THR A N 1
ATOM 750 C CA . THR A 1 92 ? -4.888 3.526 17.584 1.00 94.75 92 THR A CA 1
ATOM 751 C C . THR A 1 92 ? -5.588 4.640 18.351 1.00 94.75 92 THR A C 1
ATOM 753 O O . THR A 1 92 ? -6.141 4.394 19.417 1.00 94.75 92 THR A O 1
ATOM 756 N N . VAL A 1 93 ? -5.537 5.858 17.807 1.00 95.25 93 VAL A N 1
ATOM 757 C CA . VAL A 1 93 ? -6.074 7.062 18.451 1.00 95.25 93 VAL A CA 1
ATOM 758 C C . VAL A 1 93 ? -7.592 7.122 18.301 1.00 95.25 93 VAL A C 1
ATOM 760 O O . VAL A 1 93 ? -8.302 7.365 19.269 1.00 95.25 93 VAL A O 1
ATOM 763 N N . ALA A 1 94 ? -8.088 6.869 17.092 1.00 96.06 94 ALA A N 1
ATOM 764 C CA . ALA A 1 94 ? -9.499 6.935 16.750 1.00 96.06 94 ALA A CA 1
ATOM 765 C C . ALA A 1 94 ? -9.903 5.668 15.976 1.00 96.06 94 ALA A C 1
ATOM 767 O O . ALA A 1 94 ? -9.598 5.550 14.781 1.00 96.06 94 ALA A O 1
ATOM 768 N N . PRO A 1 95 ? -10.589 4.704 16.619 1.00 95.75 95 PRO A N 1
ATOM 769 C CA . PRO A 1 95 ? -11.012 3.472 15.964 1.00 95.75 95 PRO A CA 1
ATOM 770 C C . PRO A 1 95 ? -11.754 3.739 14.649 1.00 95.75 95 PRO A C 1
ATOM 772 O O . PRO A 1 95 ? -12.684 4.540 14.600 1.00 95.75 95 PRO A O 1
ATOM 775 N N . GLY A 1 96 ? -11.334 3.066 13.574 1.00 96.00 96 GLY A N 1
ATOM 776 C CA . GLY A 1 96 ? -11.896 3.218 12.227 1.00 96.00 96 GLY A CA 1
ATOM 777 C C . GLY A 1 96 ? -11.233 4.290 11.351 1.00 96.00 96 GLY A C 1
ATOM 778 O O . GLY A 1 96 ? -11.227 4.136 10.127 1.00 96.00 96 GLY A O 1
ATOM 779 N N . ALA A 1 97 ? -10.576 5.306 11.925 1.00 97.88 97 ALA A N 1
ATOM 780 C CA . ALA A 1 97 ? -9.997 6.419 11.160 1.00 97.88 97 ALA A CA 1
ATOM 781 C C . ALA A 1 97 ? -8.946 5.965 10.134 1.00 97.88 97 ALA A C 1
ATOM 783 O O . ALA A 1 97 ? -8.958 6.388 8.977 1.00 97.88 97 ALA A O 1
ATOM 784 N N . GLY A 1 98 ? -8.070 5.031 10.510 1.00 97.88 98 GLY A N 1
ATOM 785 C CA . GLY A 1 98 ? -7.073 4.489 9.587 1.00 97.88 98 GLY A CA 1
ATOM 786 C C . GLY A 1 98 ? -7.659 3.671 8.440 1.00 97.88 98 GLY A C 1
ATOM 787 O O . GLY A 1 98 ? -7.100 3.651 7.344 1.00 97.88 98 GLY A O 1
ATOM 788 N N . GLN A 1 99 ? -8.801 3.020 8.661 1.00 98.00 99 GLN A N 1
ATOM 789 C CA . GLN A 1 99 ? -9.502 2.283 7.611 1.00 98.00 99 GLN A CA 1
ATOM 790 C C . GLN A 1 99 ? -10.128 3.253 6.600 1.00 98.00 99 GLN A C 1
ATOM 792 O O . GLN A 1 99 ? -10.011 3.034 5.394 1.00 98.00 99 GLN A O 1
ATOM 797 N N . MET A 1 100 ? -10.699 4.369 7.070 1.00 98.25 100 MET A N 1
ATOM 798 C CA . MET A 1 100 ? -11.183 5.452 6.204 1.00 98.25 100 MET A CA 1
ATOM 799 C C . MET A 1 100 ? -10.036 6.098 5.418 1.00 98.25 100 MET A C 1
ATOM 801 O O . MET A 1 100 ? -10.147 6.275 4.207 1.00 98.25 100 MET A O 1
ATOM 805 N N . TYR A 1 101 ? -8.898 6.357 6.070 1.00 97.38 101 TYR A N 1
ATOM 806 C CA . TYR A 1 101 ? -7.677 6.849 5.420 1.00 97.38 101 TYR A CA 1
ATOM 807 C C . TYR A 1 101 ? -7.172 5.906 4.314 1.00 97.38 101 TYR A C 1
ATOM 809 O O . TYR A 1 101 ? -6.729 6.361 3.256 1.00 97.38 101 TYR A O 1
ATOM 817 N N . ALA A 1 102 ? -7.289 4.591 4.517 1.00 97.31 102 ALA A N 1
ATOM 818 C CA . ALA A 1 102 ? -6.994 3.574 3.508 1.00 97.31 102 ALA A CA 1
ATOM 819 C C . ALA A 1 102 ? -8.073 3.460 2.404 1.00 97.31 102 ALA A C 1
ATOM 821 O O . ALA A 1 102 ? -7.971 2.609 1.521 1.00 97.31 102 ALA A O 1
ATOM 822 N N . GLY A 1 103 ? -9.106 4.309 2.418 1.00 96.06 103 GLY A N 1
ATOM 823 C CA . GLY A 1 103 ? -10.199 4.326 1.442 1.00 96.06 103 GLY A CA 1
ATOM 824 C C . GLY A 1 103 ? -11.301 3.298 1.702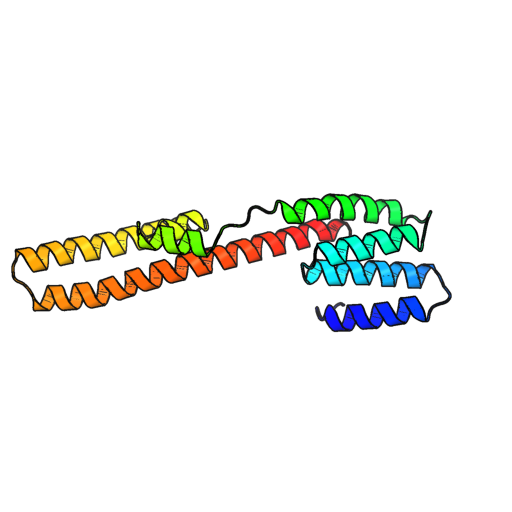 1.00 96.06 103 GLY A C 1
ATOM 825 O O . GLY A 1 103 ? -12.166 3.105 0.854 1.00 96.06 103 GLY A O 1
ATOM 826 N N . ARG A 1 104 ? -11.297 2.629 2.860 1.00 97.12 104 ARG A N 1
ATOM 827 C CA . ARG A 1 104 ? -12.320 1.658 3.273 1.00 97.12 104 ARG A CA 1
ATOM 828 C C . ARG A 1 104 ? -13.298 2.310 4.250 1.00 97.12 104 ARG A C 1
ATOM 830 O O . ARG A 1 104 ? -13.352 1.947 5.422 1.00 97.12 104 ARG A O 1
ATOM 837 N N . VAL A 1 105 ? -14.066 3.282 3.756 1.00 97.44 105 VAL A N 1
ATOM 838 C CA . VAL A 1 105 ? -14.946 4.128 4.585 1.00 97.44 105 VAL A CA 1
ATOM 839 C C . VAL A 1 105 ? -15.978 3.307 5.359 1.00 97.44 105 VAL A C 1
ATOM 841 O O . VAL A 1 105 ? -16.066 3.454 6.573 1.00 97.44 105 VAL A O 1
ATOM 844 N N . ALA A 1 106 ? -16.689 2.390 4.694 1.00 97.44 106 ALA A N 1
ATOM 845 C CA . ALA A 1 106 ? -17.701 1.548 5.339 1.00 97.44 106 ALA A CA 1
ATOM 846 C C . ALA A 1 106 ? -17.123 0.712 6.495 1.00 97.44 106 ALA A C 1
ATOM 848 O O . ALA A 1 106 ? -17.685 0.696 7.587 1.00 97.44 106 ALA A O 1
ATOM 849 N N . ASN A 1 107 ? -15.955 0.090 6.289 1.00 97.38 107 ASN A N 1
ATOM 850 C CA . ASN A 1 107 ? -15.258 -0.642 7.352 1.00 97.38 107 ASN A CA 1
ATOM 851 C C . ASN A 1 107 ? -14.893 0.288 8.514 1.00 97.38 107 ASN A C 1
ATOM 853 O O . ASN A 1 107 ? -15.103 -0.068 9.670 1.00 97.38 107 ASN A O 1
ATOM 857 N N . GLY A 1 108 ? -14.409 1.494 8.199 1.00 97.31 108 GLY A N 1
ATOM 858 C CA . GLY A 1 108 ? -14.112 2.514 9.195 1.00 97.31 108 GLY A CA 1
ATOM 859 C C . GLY A 1 108 ? -15.321 2.843 10.065 1.00 97.31 108 GLY A C 1
ATOM 860 O O . GLY A 1 108 ? -15.202 2.783 11.282 1.00 97.31 108 GLY A O 1
ATOM 861 N N . ILE A 1 109 ? -16.486 3.099 9.459 1.00 98.06 109 ILE A N 1
ATOM 862 C CA . ILE A 1 109 ? -17.737 3.396 10.178 1.00 98.06 109 ILE A CA 1
ATOM 863 C C . ILE A 1 109 ? -18.121 2.236 11.103 1.00 98.06 109 ILE A C 1
ATOM 865 O O . ILE A 1 109 ? -18.394 2.457 12.282 1.00 98.06 109 ILE A O 1
ATOM 869 N N . VAL A 1 110 ? -18.085 0.998 10.599 1.00 97.69 110 VAL A N 1
ATOM 870 C CA . VAL A 1 110 ? -18.384 -0.201 11.400 1.00 97.69 110 VAL A CA 1
ATOM 871 C C . VAL A 1 110 ? -17.411 -0.329 12.572 1.00 97.69 110 VAL A C 1
ATOM 873 O O . VAL A 1 110 ? -17.828 -0.561 13.705 1.00 97.69 110 VAL A O 1
ATOM 876 N N . SER A 1 111 ? -16.114 -0.128 12.328 1.00 97.00 111 SER A N 1
ATOM 877 C CA . SER A 1 111 ? -15.089 -0.182 13.369 1.00 97.00 111 SER A CA 1
ATOM 878 C C . SER A 1 111 ? -15.303 0.898 14.429 1.00 97.00 111 SER A C 1
ATOM 880 O O . SER A 1 111 ? -15.152 0.606 15.615 1.00 97.00 111 SER A O 1
ATOM 882 N N . THR A 1 112 ? -15.648 2.125 14.033 1.00 97.75 112 THR A N 1
ATOM 883 C CA . THR A 1 112 ? -15.950 3.220 14.962 1.00 97.75 112 THR A CA 1
ATOM 884 C C . THR A 1 112 ? -17.176 2.888 15.808 1.00 97.75 112 THR A C 1
ATOM 886 O O . THR A 1 112 ? -17.094 2.948 17.032 1.00 97.75 112 THR A O 1
ATOM 889 N N . GLY A 1 113 ? -18.279 2.470 15.180 1.00 97.94 113 GLY A N 1
ATOM 890 C CA . GLY A 1 113 ? -19.520 2.130 15.878 1.00 97.94 113 GLY A CA 1
ATOM 891 C C . GLY A 1 113 ? -19.339 0.986 16.873 1.00 97.94 113 GLY A C 1
ATOM 892 O O . GLY A 1 113 ? -19.766 1.093 18.019 1.00 97.94 113 GLY A O 1
ATOM 893 N N . LEU A 1 114 ? -18.632 -0.074 16.476 1.00 97.31 114 LEU A N 1
ATOM 894 C CA . LEU A 1 114 ? -18.402 -1.227 17.342 1.00 97.31 114 LEU A CA 1
ATOM 895 C C . LEU A 1 114 ? -17.528 -0.874 18.553 1.00 97.31 114 LEU A C 1
ATOM 897 O O . LEU A 1 114 ? -17.873 -1.218 19.680 1.00 97.31 114 LEU A O 1
ATOM 901 N N . ASN A 1 115 ? -16.425 -0.148 18.344 1.00 97.31 115 ASN A N 1
ATOM 902 C CA . ASN A 1 115 ? -15.573 0.293 19.452 1.00 97.31 115 ASN A CA 1
ATOM 903 C C . ASN A 1 115 ? -16.306 1.286 20.368 1.00 97.31 115 ASN A C 1
ATOM 905 O O . ASN A 1 115 ? -16.166 1.202 21.585 1.00 97.31 115 ASN A O 1
ATOM 909 N N . GLY A 1 116 ? -17.123 2.179 19.801 1.00 97.69 116 GLY A N 1
ATOM 910 C CA . GLY A 1 116 ? -17.973 3.090 20.566 1.00 97.69 116 GLY A CA 1
ATOM 911 C C . GLY A 1 116 ? -18.996 2.350 21.430 1.00 97.69 116 GLY A C 1
ATOM 912 O O . GLY A 1 116 ? -19.148 2.674 22.605 1.00 97.69 116 GLY A O 1
ATOM 913 N N . ALA A 1 117 ? -19.638 1.311 20.889 1.00 98.12 117 ALA A N 1
ATOM 914 C CA . ALA A 1 117 ? -20.563 0.467 21.640 1.00 98.12 117 ALA A CA 1
ATOM 915 C C . ALA A 1 117 ? -19.860 -0.241 22.808 1.00 98.12 117 ALA A C 1
ATOM 917 O O . ALA A 1 117 ? -20.338 -0.167 23.939 1.00 98.12 117 ALA A O 1
ATOM 918 N N . PHE A 1 118 ? -18.699 -0.863 22.567 1.00 98.06 118 PHE A N 1
ATOM 919 C CA . PHE A 1 118 ? -17.914 -1.492 23.635 1.00 98.06 118 PHE A CA 1
ATOM 920 C C . PHE A 1 118 ? -17.523 -0.496 24.726 1.00 98.06 118 PHE A C 1
ATOM 922 O O . PHE A 1 118 ? -17.700 -0.797 25.903 1.00 98.06 118 PHE A O 1
ATOM 929 N N . LEU A 1 119 ? -17.043 0.694 24.355 1.00 97.25 119 LEU A N 1
ATOM 930 C CA . LEU A 1 119 ? -16.668 1.725 25.320 1.00 97.25 119 LEU A CA 1
ATOM 931 C C . LEU A 1 119 ? -17.873 2.194 26.150 1.00 97.25 119 LEU A C 1
ATOM 933 O O . LEU A 1 119 ? -17.770 2.308 27.370 1.00 97.25 119 LEU A O 1
ATOM 937 N N . HIS A 1 120 ? -19.023 2.412 25.508 1.00 98.38 120 HIS A N 1
ATOM 938 C CA . HIS A 1 120 ? -20.260 2.802 26.183 1.00 98.38 120 HIS A CA 1
ATOM 939 C C . HIS A 1 120 ? -20.730 1.738 27.186 1.00 98.38 120 HIS A C 1
ATOM 941 O O . HIS A 1 120 ? -21.002 2.054 28.345 1.00 98.38 120 HIS A O 1
ATOM 947 N N . PHE A 1 121 ? -20.818 0.474 26.760 1.00 98.38 121 PHE A N 1
ATOM 948 C CA . PHE A 1 121 ? -21.263 -0.613 27.634 1.00 98.38 121 PHE A CA 1
ATOM 949 C C . PHE A 1 121 ? -20.267 -0.905 28.755 1.00 98.38 121 PHE A C 1
ATOM 951 O O . PHE A 1 121 ? -20.693 -1.195 29.870 1.00 98.38 121 PHE A O 1
ATOM 958 N N . LEU A 1 122 ? -18.963 -0.771 28.492 1.00 98.38 122 LEU A N 1
ATOM 959 C CA . LEU A 1 122 ? -17.933 -0.894 29.519 1.00 98.38 122 LEU A CA 1
ATOM 960 C C . LEU A 1 122 ? -18.112 0.180 30.593 1.00 98.38 122 LEU A C 1
ATOM 962 O O . LEU A 1 122 ? -18.134 -0.143 31.776 1.00 98.38 122 LEU A O 1
ATOM 966 N N . GLY A 1 123 ? -18.302 1.438 30.184 1.00 98.25 123 GLY A N 1
ATOM 967 C CA . GLY A 1 123 ? -18.548 2.544 31.108 1.00 98.25 123 GLY A CA 1
ATOM 968 C C . GLY A 1 123 ? -19.775 2.306 31.988 1.00 98.25 123 GLY A C 1
ATOM 969 O O . GLY A 1 123 ? -19.687 2.453 33.204 1.00 98.25 123 GLY A O 1
ATOM 970 N N . ARG A 1 124 ? -20.894 1.859 31.399 1.00 98.38 124 ARG A N 1
ATOM 971 C CA . ARG A 1 124 ? -22.101 1.518 32.172 1.00 98.38 124 ARG A CA 1
ATOM 972 C C . ARG A 1 124 ? -21.875 0.368 33.147 1.00 98.38 124 ARG A C 1
ATOM 974 O O . ARG A 1 124 ? -22.221 0.498 34.311 1.00 98.38 124 ARG A O 1
ATOM 981 N N . ALA A 1 125 ? -21.248 -0.722 32.706 1.00 98.31 125 ALA A N 1
ATOM 982 C CA . ALA A 1 125 ? -20.978 -1.863 33.578 1.00 98.31 125 ALA A CA 1
ATOM 983 C C . ALA A 1 125 ? -20.097 -1.481 34.781 1.00 98.31 125 ALA A C 1
ATOM 985 O O . ALA A 1 125 ? -20.337 -1.960 35.885 1.00 98.31 125 ALA A O 1
ATOM 986 N N . VAL A 1 126 ? -19.115 -0.595 34.584 1.00 98.25 126 VAL A N 1
ATOM 987 C CA . VAL A 1 126 ? -18.261 -0.087 35.668 1.00 98.25 126 VAL A CA 1
ATOM 988 C C . VAL A 1 126 ? -19.051 0.789 36.645 1.00 98.25 126 VAL A C 1
ATOM 990 O O . VAL A 1 126 ? -18.944 0.581 37.850 1.00 98.25 126 VAL A O 1
ATOM 993 N N . VAL A 1 127 ? -19.862 1.731 36.149 1.00 98.44 127 VAL A N 1
ATOM 994 C CA . VAL A 1 127 ? -20.695 2.611 36.996 1.00 98.44 127 VAL A CA 1
ATOM 995 C C . VAL A 1 127 ? -21.713 1.809 37.812 1.00 98.44 127 VAL A C 1
ATOM 997 O O . VAL A 1 127 ? -21.900 2.088 38.993 1.00 98.44 127 VAL A O 1
ATOM 1000 N N . ASP A 1 128 ? -22.305 0.775 37.215 1.00 98.19 128 ASP A N 1
ATOM 1001 C CA . ASP A 1 128 ? -23.296 -0.092 37.862 1.00 98.19 128 ASP A CA 1
ATOM 1002 C C . ASP A 1 128 ? -22.659 -1.156 38.790 1.00 98.19 128 ASP A C 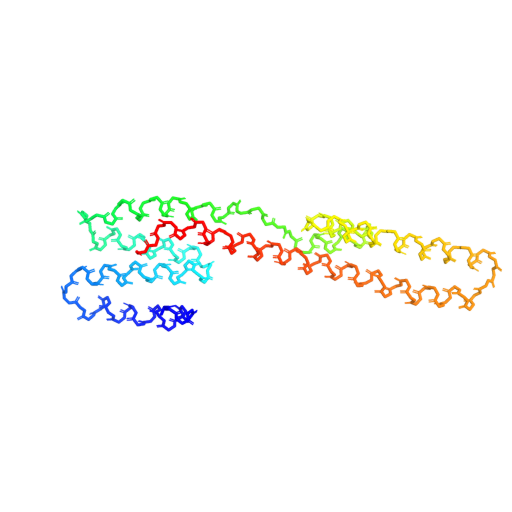1
ATOM 1004 O O . ASP A 1 128 ? -23.364 -1.997 39.346 1.00 98.19 128 ASP A O 1
ATOM 1008 N N . GLY A 1 129 ? -21.325 -1.186 38.933 1.00 97.88 129 GLY A N 1
ATOM 1009 C CA . GLY A 1 129 ? -20.608 -2.168 39.762 1.00 97.88 129 GLY A CA 1
ATOM 1010 C C . GLY A 1 129 ? -20.617 -3.604 39.214 1.00 97.88 129 GLY A C 1
ATOM 1011 O O . GLY A 1 129 ? -20.294 -4.556 39.928 1.00 97.88 129 GLY A O 1
ATOM 1012 N N . ARG A 1 130 ? -20.968 -3.788 37.937 1.00 98.12 130 ARG A N 1
ATOM 1013 C CA . ARG A 1 130 ? -21.066 -5.085 37.247 1.00 98.12 130 ARG A CA 1
ATOM 1014 C C . ARG A 1 130 ? -19.701 -5.532 36.717 1.00 98.12 130 ARG A C 1
ATOM 1016 O O . ARG A 1 130 ? -19.472 -5.618 35.510 1.00 98.12 130 ARG A O 1
ATOM 1023 N N . TRP A 1 131 ? -18.775 -5.831 37.626 1.00 97.25 131 TRP A N 1
ATOM 1024 C CA . TRP A 1 131 ? -17.367 -6.099 37.298 1.00 97.25 131 TRP A CA 1
ATOM 1025 C C . TRP A 1 131 ? -17.135 -7.305 36.381 1.00 97.25 131 TRP A C 1
ATOM 1027 O O . TRP A 1 131 ? -16.259 -7.257 35.519 1.00 97.25 131 TRP A O 1
ATOM 1037 N N . VAL A 1 132 ? -17.926 -8.372 36.532 1.00 98.06 132 VAL A N 1
ATOM 1038 C CA . VAL A 1 132 ? -17.825 -9.561 35.667 1.00 98.06 132 VAL A CA 1
ATOM 1039 C C . VAL A 1 132 ? -18.191 -9.204 34.224 1.00 98.06 132 VAL A C 1
ATOM 1041 O O . VAL A 1 132 ? -17.455 -9.540 33.298 1.00 98.06 132 VAL A O 1
ATOM 1044 N N . ASP A 1 133 ? -19.269 -8.444 34.029 1.00 97.88 133 ASP A N 1
ATOM 1045 C CA . ASP A 1 133 ? -19.679 -7.982 32.702 1.00 97.88 133 ASP A CA 1
ATOM 1046 C C . ASP A 1 133 ? -18.642 -7.028 32.109 1.00 97.88 133 ASP A C 1
ATOM 1048 O O . ASP A 1 133 ? -18.257 -7.176 30.949 1.00 97.88 133 ASP A O 1
ATOM 1052 N N . ALA A 1 134 ? -18.132 -6.091 32.915 1.00 98.31 134 ALA A N 1
ATOM 1053 C CA . ALA A 1 134 ? -17.074 -5.173 32.505 1.00 98.31 134 ALA A CA 1
ATOM 1054 C C . ALA A 1 134 ? -15.830 -5.925 32.000 1.00 98.31 134 ALA A C 1
ATOM 1056 O O . ALA A 1 134 ? -15.277 -5.565 30.959 1.00 98.31 134 ALA A O 1
ATOM 1057 N N . LEU A 1 135 ? -15.427 -7.007 32.678 1.00 98.19 135 LEU A N 1
ATOM 1058 C CA . LEU A 1 135 ? -14.308 -7.848 32.254 1.00 98.19 135 LEU A CA 1
ATOM 1059 C C . LEU A 1 135 ? -14.560 -8.476 30.876 1.00 98.19 135 LEU A C 1
ATOM 1061 O O . LEU A 1 135 ? -13.716 -8.361 29.986 1.00 98.19 135 LEU A O 1
ATOM 1065 N N . PHE A 1 136 ? -15.718 -9.104 30.662 1.00 98.19 136 PHE A N 1
ATOM 1066 C CA . PHE A 1 136 ? -16.032 -9.728 29.373 1.00 98.19 136 PHE A CA 1
ATOM 1067 C C . PHE A 1 136 ? -16.174 -8.704 28.241 1.00 98.19 136 PHE A C 1
ATOM 1069 O O . PHE A 1 136 ? -15.680 -8.937 27.135 1.00 98.19 136 PHE A O 1
ATOM 1076 N N . ILE A 1 137 ? -16.783 -7.547 28.517 1.00 98.31 137 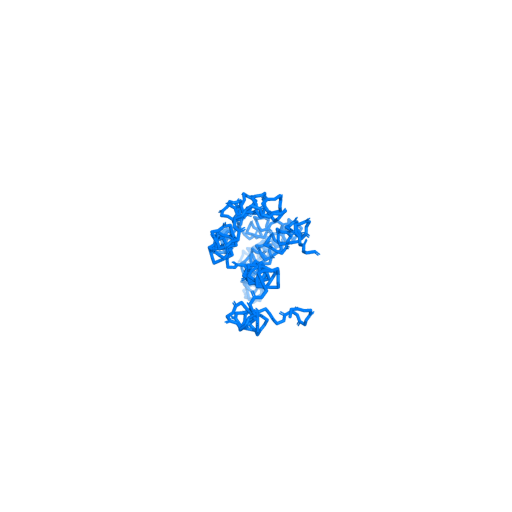ILE A N 1
ATOM 1077 C CA . ILE A 1 137 ? -16.896 -6.439 27.562 1.00 98.31 137 ILE A CA 1
ATOM 1078 C C . ILE A 1 137 ? -15.504 -5.924 27.186 1.00 98.31 137 ILE A C 1
ATOM 1080 O O . ILE A 1 137 ? -15.233 -5.721 26.004 1.00 98.31 137 ILE A O 1
ATOM 1084 N N . TYR A 1 138 ? -14.601 -5.756 28.156 1.00 98.12 138 TYR A N 1
ATOM 1085 C CA . TYR A 1 138 ? -13.225 -5.331 27.901 1.00 98.12 138 TYR A CA 1
ATOM 1086 C C . TYR A 1 138 ? -12.450 -6.353 27.057 1.00 98.12 138 TYR A C 1
ATOM 1088 O O . TYR A 1 138 ? -11.814 -5.988 26.064 1.00 98.12 138 TYR A O 1
ATOM 1096 N N . LEU A 1 139 ? -12.524 -7.642 27.400 1.00 97.75 139 LEU A N 1
ATOM 1097 C CA . LEU A 1 139 ? -11.856 -8.706 26.643 1.00 97.75 139 LEU A CA 1
ATOM 1098 C C . LEU A 1 139 ? -12.383 -8.786 25.201 1.00 97.75 139 LEU A C 1
ATOM 1100 O O . LEU A 1 139 ? -11.597 -8.866 24.256 1.00 97.75 139 LEU A O 1
ATOM 1104 N N . GLY A 1 140 ? -13.700 -8.688 25.014 1.00 96.75 140 GLY A N 1
ATOM 1105 C CA . GLY A 1 140 ? -14.313 -8.634 23.688 1.00 96.75 140 GLY A CA 1
ATOM 1106 C C . GLY A 1 140 ? -13.904 -7.381 22.910 1.00 96.75 140 GLY A C 1
ATOM 1107 O O . GLY A 1 140 ? -13.391 -7.473 21.793 1.00 96.75 140 GLY A O 1
ATOM 1108 N N . GLY A 1 141 ? -14.072 -6.206 23.515 1.00 97.00 141 GLY A N 1
ATOM 1109 C CA . GLY A 1 141 ? -13.792 -4.913 22.894 1.00 97.00 141 GLY A CA 1
ATOM 1110 C C . GLY A 1 141 ? -12.325 -4.737 22.511 1.00 97.00 141 GLY A C 1
ATOM 1111 O O . GLY A 1 141 ? -12.029 -4.300 21.399 1.00 97.00 141 GLY A O 1
ATOM 1112 N N . SER A 1 142 ? -11.394 -5.158 23.372 1.00 96.44 142 SER A N 1
ATOM 1113 C CA . SER A 1 142 ? -9.951 -5.096 23.099 1.00 96.44 142 SER A CA 1
ATOM 1114 C C . SER A 1 142 ? -9.551 -5.921 21.872 1.00 96.44 142 SER A C 1
ATOM 1116 O O . SER A 1 142 ? -8.713 -5.486 21.076 1.00 96.44 142 SER A O 1
ATOM 1118 N N . ARG A 1 143 ? -10.193 -7.075 21.645 1.00 95.81 143 ARG A N 1
ATOM 1119 C CA . ARG A 1 143 ? -9.978 -7.881 20.438 1.00 95.81 143 ARG A CA 1
ATOM 1120 C C . ARG A 1 143 ? -10.421 -7.143 19.177 1.00 95.81 143 ARG A C 1
ATOM 1122 O O . ARG A 1 143 ? -9.679 -7.125 18.192 1.00 95.81 143 ARG A O 1
ATOM 1129 N N . PHE A 1 144 ? -11.600 -6.524 19.194 1.00 94.12 144 PHE A N 1
ATOM 1130 C CA . PHE A 1 144 ? -12.094 -5.749 18.053 1.00 94.12 144 PHE A CA 1
ATOM 1131 C C . PHE A 1 144 ? -11.262 -4.492 17.796 1.00 94.12 144 PHE A C 1
ATOM 1133 O O . PHE A 1 144 ? -10.974 -4.180 16.639 1.00 94.12 144 PHE A O 1
ATOM 1140 N N . TYR A 1 145 ? -10.810 -3.820 18.853 1.00 96.31 145 TYR A N 1
ATOM 1141 C CA . TYR A 1 145 ? -9.889 -2.692 18.764 1.00 96.31 145 TYR A CA 1
ATOM 1142 C C . TYR A 1 145 ? -8.581 -3.086 18.059 1.00 96.31 145 TYR A C 1
ATOM 1144 O O . TYR A 1 145 ? -8.199 -2.483 17.049 1.00 96.31 145 TYR A O 1
ATOM 1152 N N . TRP A 1 146 ? -7.925 -4.157 18.523 1.00 96.56 146 TRP A N 1
ATOM 1153 C CA . TRP A 1 146 ? -6.679 -4.634 17.919 1.00 96.56 146 TRP A CA 1
ATOM 1154 C C . TRP A 1 146 ? -6.862 -5.114 16.482 1.00 96.56 146 TRP A C 1
ATOM 1156 O O . TRP A 1 146 ? -6.044 -4.787 15.616 1.00 96.56 146 TRP A O 1
ATOM 1166 N N . GLY A 1 147 ? -7.954 -5.829 16.206 1.00 96.00 147 GLY A N 1
ATOM 1167 C CA . GLY A 1 147 ? -8.310 -6.241 14.851 1.00 96.00 147 GLY A CA 1
ATOM 1168 C C . GLY A 1 147 ? -8.508 -5.042 13.922 1.00 96.00 147 GLY A C 1
ATOM 1169 O O . GLY A 1 147 ? -7.961 -5.016 12.820 1.00 96.00 147 GLY A O 1
ATOM 1170 N N . GLY A 1 148 ? -9.211 -4.004 14.382 1.00 96.19 148 GLY A N 1
ATOM 1171 C CA . GLY A 1 148 ? -9.432 -2.773 13.624 1.00 96.19 148 GLY A CA 1
ATOM 1172 C C . GLY A 1 148 ? -8.128 -2.065 13.247 1.00 96.19 148 GLY A C 1
ATOM 1173 O O . GLY A 1 148 ? -7.964 -1.642 12.097 1.00 96.19 148 GLY A O 1
ATOM 1174 N N . ARG A 1 149 ? -7.175 -2.016 14.184 1.00 97.38 149 ARG A N 1
ATOM 1175 C CA . ARG A 1 149 ? -5.843 -1.430 13.994 1.00 97.38 149 ARG A CA 1
ATOM 1176 C C . ARG A 1 149 ? -4.998 -2.205 12.976 1.00 97.38 149 ARG A C 1
ATOM 1178 O O . ARG A 1 149 ? -4.391 -1.592 12.100 1.00 97.38 149 ARG A O 1
ATOM 1185 N N . GLN A 1 150 ? -4.990 -3.536 13.048 1.00 97.44 150 GLN A N 1
ATOM 1186 C CA . GLN A 1 150 ? -4.301 -4.387 12.068 1.00 97.44 150 GLN A CA 1
ATOM 1187 C C . GLN A 1 150 ? -4.958 -4.319 10.681 1.00 97.44 150 GLN A C 1
ATOM 1189 O O . GLN A 1 150 ? -4.270 -4.299 9.661 1.00 97.44 150 GLN A O 1
ATOM 1194 N N . ASN A 1 151 ? -6.289 -4.244 10.622 1.00 97.56 151 ASN A N 1
ATOM 1195 C CA . ASN A 1 151 ? -7.019 -4.126 9.363 1.00 97.56 151 ASN A CA 1
ATOM 1196 C C . ASN A 1 151 ? -6.729 -2.803 8.650 1.00 97.56 151 ASN A C 1
ATOM 1198 O O . ASN A 1 151 ? -6.587 -2.800 7.432 1.00 97.56 151 ASN A O 1
ATOM 1202 N N . ALA A 1 152 ? -6.575 -1.694 9.380 1.00 97.94 152 ALA A N 1
ATOM 1203 C CA . ALA A 1 152 ? -6.192 -0.412 8.787 1.00 97.94 152 ALA A CA 1
ATOM 1204 C C . ALA A 1 152 ? -4.844 -0.487 8.048 1.00 97.94 152 ALA A C 1
ATOM 1206 O O . ALA A 1 152 ? -4.729 -0.028 6.911 1.00 97.94 152 ALA A O 1
ATOM 1207 N N . GLU A 1 153 ? -3.850 -1.123 8.668 1.00 98.19 153 GLU A N 1
ATOM 1208 C CA . GLU A 1 153 ? -2.536 -1.376 8.068 1.00 98.19 153 GLU A CA 1
ATOM 1209 C C . GLU A 1 153 ? -2.657 -2.255 6.811 1.00 98.19 153 GLU A C 1
ATOM 1211 O O . GLU A 1 153 ? -2.188 -1.880 5.733 1.00 98.19 153 GLU A O 1
ATOM 1216 N N . LYS A 1 154 ? -3.376 -3.383 6.911 1.00 98.12 154 LYS A N 1
ATOM 1217 C CA . LYS A 1 154 ? -3.625 -4.293 5.779 1.00 98.12 154 LYS A CA 1
ATOM 1218 C C . LYS A 1 154 ? -4.342 -3.602 4.618 1.00 98.12 154 LYS A C 1
ATOM 1220 O O . LYS A 1 154 ? -3.969 -3.797 3.463 1.00 98.12 154 LYS A O 1
ATOM 1225 N N . PHE A 1 155 ? -5.346 -2.774 4.897 1.00 98.19 155 PHE A N 1
ATOM 1226 C CA . PHE A 1 155 ? -6.080 -2.045 3.865 1.00 98.19 155 PHE A CA 1
ATOM 1227 C C . PHE A 1 155 ? -5.213 -1.005 3.159 1.00 98.19 155 PHE A C 1
ATOM 1229 O O . PHE A 1 155 ? -5.346 -0.846 1.947 1.00 98.19 155 PHE A O 1
ATOM 1236 N N . ALA A 1 156 ? -4.300 -0.339 3.869 1.00 98.19 156 ALA A N 1
ATOM 1237 C CA . ALA A 1 156 ? -3.346 0.570 3.244 1.00 98.19 156 ALA A CA 1
ATOM 1238 C C . ALA A 1 156 ? -2.377 -0.178 2.312 1.00 98.19 156 ALA A C 1
ATOM 1240 O O . ALA A 1 156 ? -2.161 0.263 1.182 1.00 98.19 156 ALA A O 1
ATOM 1241 N N . HIS A 1 157 ? -1.860 -1.341 2.730 1.00 98.12 157 HIS A N 1
ATOM 1242 C CA . HIS A 1 157 ? -1.061 -2.207 1.855 1.00 98.12 157 HIS A CA 1
ATOM 1243 C C . HIS A 1 157 ? -1.839 -2.636 0.608 1.00 98.12 157 HIS A C 1
ATOM 1245 O O . HIS A 1 157 ? -1.356 -2.441 -0.506 1.00 98.12 157 HIS A O 1
ATOM 1251 N N . ALA A 1 158 ? -3.059 -3.150 0.781 1.00 97.88 158 ALA A N 1
ATOM 1252 C CA . ALA A 1 158 ? -3.900 -3.598 -0.326 1.00 97.88 158 ALA A CA 1
ATOM 1253 C C . ALA A 1 158 ? -4.234 -2.461 -1.306 1.00 97.88 158 ALA A C 1
ATOM 1255 O O . ALA A 1 158 ? -4.179 -2.651 -2.517 1.00 97.88 158 ALA A O 1
ATOM 1256 N N . ARG A 1 159 ? -4.520 -1.254 -0.800 1.00 97.06 159 ARG A N 1
ATOM 1257 C CA . ARG A 1 159 ? -4.737 -0.074 -1.645 1.00 97.06 159 ARG A CA 1
ATOM 1258 C C . ARG A 1 159 ? -3.487 0.270 -2.455 1.00 97.06 159 ARG A C 1
ATOM 1260 O O . ARG A 1 159 ? -3.592 0.561 -3.641 1.00 97.06 159 ARG A O 1
ATOM 1267 N N . ASN A 1 160 ? -2.312 0.271 -1.830 1.00 97.00 160 ASN A N 1
ATOM 1268 C CA . ASN A 1 160 ? -1.057 0.591 -2.515 1.00 97.00 160 ASN A CA 1
ATOM 1269 C C . ASN A 1 160 ? -0.730 -0.428 -3.609 1.00 97.00 160 ASN A C 1
ATOM 1271 O O . ASN A 1 160 ? -0.269 -0.058 -4.687 1.00 97.00 160 ASN A O 1
ATOM 1275 N N . GLU A 1 161 ? -0.987 -1.700 -3.320 1.00 95.81 161 GLU A N 1
ATOM 1276 C CA . GLU A 1 161 ? -0.854 -2.807 -4.258 1.00 95.81 161 GLU A CA 1
ATOM 1277 C C . GLU A 1 161 ? -1.756 -2.609 -5.480 1.00 95.81 161 GLU A C 1
ATOM 1279 O O . GLU A 1 161 ? -1.295 -2.669 -6.619 1.00 95.81 161 GLU A O 1
ATOM 1284 N N . GLU A 1 162 ? -3.022 -2.273 -5.238 1.00 96.12 162 GLU A N 1
ATOM 1285 C CA . GLU A 1 162 ? -4.007 -1.988 -6.276 1.00 96.12 162 GLU A CA 1
ATOM 1286 C C . GLU A 1 162 ? -3.618 -0.770 -7.128 1.00 96.12 162 GLU A C 1
ATOM 1288 O O . GLU A 1 162 ? -3.697 -0.832 -8.351 1.00 96.12 162 GLU A O 1
ATOM 1293 N N . GLN A 1 163 ? -3.134 0.316 -6.516 1.00 96.38 163 GLN A N 1
ATOM 1294 C CA . GLN A 1 163 ? -2.660 1.501 -7.248 1.00 96.38 163 GLN A CA 1
ATOM 1295 C C . GLN A 1 163 ? -1.477 1.171 -8.163 1.00 96.38 163 GLN A C 1
ATOM 1297 O O . GLN A 1 163 ? -1.443 1.597 -9.315 1.00 96.38 163 GLN A O 1
ATOM 1302 N N . ARG A 1 164 ? -0.522 0.369 -7.680 1.00 95.75 164 ARG A N 1
ATOM 1303 C CA . ARG A 1 164 ? 0.618 -0.080 -8.491 1.00 95.75 164 ARG A CA 1
ATOM 1304 C C . ARG A 1 164 ? 0.175 -1.001 -9.624 1.00 95.75 164 ARG A C 1
ATOM 1306 O O . ARG A 1 164 ? 0.677 -0.865 -10.732 1.00 95.75 164 ARG A O 1
ATOM 1313 N N . ALA A 1 165 ? -0.750 -1.923 -9.363 1.00 95.19 165 ALA A N 1
ATOM 1314 C CA . ALA A 1 165 ? -1.279 -2.827 -10.379 1.00 95.19 165 ALA A CA 1
ATOM 1315 C C . ALA A 1 165 ? -2.045 -2.072 -11.476 1.00 95.19 165 ALA A C 1
ATOM 1317 O O . ALA A 1 165 ? -1.809 -2.323 -12.655 1.00 95.19 165 ALA A O 1
ATOM 1318 N N . ARG A 1 166 ? -2.898 -1.112 -11.094 1.00 95.94 166 ARG A N 1
ATOM 1319 C CA . ARG A 1 166 ? -3.599 -0.225 -12.035 1.00 95.94 166 ARG A CA 1
ATOM 1320 C C . ARG A 1 166 ? -2.615 0.573 -12.880 1.00 95.94 166 ARG A C 1
ATOM 1322 O O . ARG A 1 166 ? -2.741 0.571 -14.093 1.00 95.94 166 ARG A O 1
ATOM 1329 N N . PHE A 1 167 ? -1.578 1.140 -12.263 1.00 96.38 167 PHE A N 1
ATOM 1330 C CA . PHE A 1 167 ? -0.538 1.850 -13.002 1.00 96.38 167 PHE A CA 1
ATOM 1331 C C . PHE A 1 167 ? 0.151 0.956 -14.045 1.00 96.38 167 PHE A C 1
ATOM 1333 O O . PHE A 1 167 ? 0.300 1.364 -15.188 1.00 96.38 167 PHE A O 1
ATOM 1340 N N . VAL A 1 168 ? 0.518 -0.286 -13.699 1.00 95.44 168 VAL A N 1
ATOM 1341 C CA . VAL A 1 168 ? 1.073 -1.242 -14.682 1.00 95.44 168 VAL A CA 1
ATOM 1342 C C . VAL A 1 168 ? 0.077 -1.544 -15.804 1.00 95.44 168 VAL A C 1
ATOM 1344 O O . VAL A 1 168 ? 0.482 -1.612 -16.961 1.00 95.44 168 VAL A O 1
ATOM 1347 N N . ALA A 1 169 ? -1.207 -1.716 -15.483 1.00 94.31 169 ALA A N 1
ATOM 1348 C CA . ALA A 1 169 ? -2.245 -1.951 -16.483 1.00 94.31 169 ALA A CA 1
ATOM 1349 C C . ALA A 1 169 ? -2.408 -0.752 -17.435 1.00 94.31 169 ALA A C 1
ATOM 1351 O O . ALA A 1 169 ? -2.509 -0.950 -18.641 1.00 94.31 169 ALA A O 1
ATOM 1352 N N . ASP A 1 170 ? -2.341 0.478 -16.923 1.00 94.31 170 ASP A N 1
ATOM 1353 C CA . ASP A 1 170 ? -2.402 1.698 -17.737 1.00 94.31 170 ASP A CA 1
ATOM 1354 C C . ASP A 1 170 ? -1.200 1.821 -18.686 1.00 94.31 170 ASP A C 1
ATOM 1356 O O . ASP A 1 170 ? -1.332 2.335 -19.801 1.00 94.31 170 ASP A O 1
ATOM 1360 N N . LEU A 1 171 ? -0.026 1.328 -18.270 1.00 94.12 171 LEU A N 1
ATOM 1361 C CA . LEU A 1 171 ? 1.163 1.290 -19.121 1.00 94.12 171 LEU A CA 1
ATOM 1362 C C . LEU A 1 171 ? 1.019 0.300 -20.279 1.00 94.12 171 LEU A C 1
ATOM 1364 O O . LEU A 1 171 ? 1.636 0.538 -21.314 1.00 94.12 171 LEU A O 1
ATOM 1368 N N . ALA A 1 172 ? 0.202 -0.754 -20.156 1.00 90.81 172 ALA A N 1
ATOM 1369 C CA . ALA A 1 172 ? 0.067 -1.817 -21.163 1.00 90.81 172 ALA A CA 1
ATOM 1370 C C . ALA A 1 172 ? -0.340 -1.308 -22.561 1.00 90.81 172 ALA A C 1
ATOM 1372 O O . ALA A 1 172 ? -0.109 -1.985 -23.555 1.00 90.81 172 ALA A O 1
ATOM 1373 N N . ARG A 1 173 ? -0.858 -0.078 -22.675 1.00 90.25 173 ARG A N 1
ATOM 1374 C CA . ARG A 1 173 ? -1.075 0.603 -23.966 1.00 90.25 173 ARG A CA 1
ATOM 1375 C C . ARG A 1 173 ? 0.198 0.802 -24.803 1.00 90.25 173 ARG A C 1
ATOM 1377 O O . ARG A 1 173 ? 0.105 1.080 -25.993 1.00 90.25 173 ARG A O 1
ATOM 1384 N N . TYR A 1 174 ? 1.370 0.723 -24.175 1.00 88.44 174 TYR A N 1
ATOM 1385 C CA . TYR A 1 174 ? 2.678 0.822 -24.822 1.00 88.44 174 TYR A CA 1
ATOM 1386 C C . TYR A 1 174 ? 3.328 -0.549 -25.064 1.00 88.44 174 TYR A C 1
ATOM 1388 O O . TYR A 1 174 ? 4.462 -0.594 -25.543 1.00 88.44 174 TYR A O 1
ATOM 1396 N N . ASP A 1 175 ? 2.668 -1.648 -24.691 1.00 81.94 175 ASP A N 1
ATOM 1397 C CA . ASP A 1 175 ? 3.210 -3.003 -24.830 1.00 81.94 175 ASP A CA 1
ATOM 1398 C C . ASP A 1 175 ? 3.402 -3.391 -26.313 1.00 81.94 175 ASP A C 1
ATOM 1400 O O . ASP A 1 175 ? 3.019 -2.633 -27.216 1.00 81.94 175 ASP A O 1
ATOM 1404 N N . PHE A 1 176 ? 4.103 -4.499 -26.572 1.00 75.56 176 PHE A N 1
ATOM 1405 C CA . PHE A 1 176 ? 4.426 -4.963 -27.933 1.00 75.56 176 PHE A CA 1
ATOM 1406 C C . PHE A 1 176 ? 3.181 -5.251 -28.779 1.00 75.56 176 PHE A C 1
ATOM 1408 O O . PHE A 1 176 ? 2.303 -6.012 -28.318 1.00 75.56 176 PHE A O 1
#

pLDDT: mean 91.03, std 9.21, range [55.47, 98.44]

Radius of gyration: 25.38 Å; chains: 1; bounding box: 47×28×76 Å

Sequence (176 aa):
YRLRDYVTAAGQWGDVVRSVERDDIAQAAQYGRAWCAIHRRQWPSAREELKRVTLLFPGRDNDRRVRPLLAELRRADALPLRSPTAAKWMSTVAPGAGQMYAGRVANGIVSTGLNGAFLHFLGRAVVDGRWVDALFIYLGGSRFYWGGRQNAEKFAHARNEEQRARFVADLARYDF

Secondary structure (DSSP, 8-state):
-TTS-HHHHHHHHHHHHHH---HHHHHHHHHHHHHHHHHTT-HHHHHHHHHHHHHHSTTSTTHHHHHHHHHHGGGGGG-----HHHHHHHHHHSTTHHHHHTT-HHHHHHHHHHHHHHHHHHHHHHHTT-HHHHHHHHHHHHHHHHHHHHHHHHHHHHHHHHHHHHHHHHHGGG--

Foldseek 3Di:
DVVLPLVVLLVVLVVQLVPDPDPVSNLLSLLSNLLSCLSVVVLVSSLVSLVVSCVVPPDDPLCVLSVVLSVLSVCSVVQPADALVVLLVLLVVQNLRLCVSLVNNVLSVVRNVLLVVLVVVLVVCVVVVVVVSNVVSCVVSVVSSVVSSVVSSVSSVVSRVVSSVVSSVVSCVSPD